Protein AF-A0A150KCY3-F1 (afdb_monomer)

Seque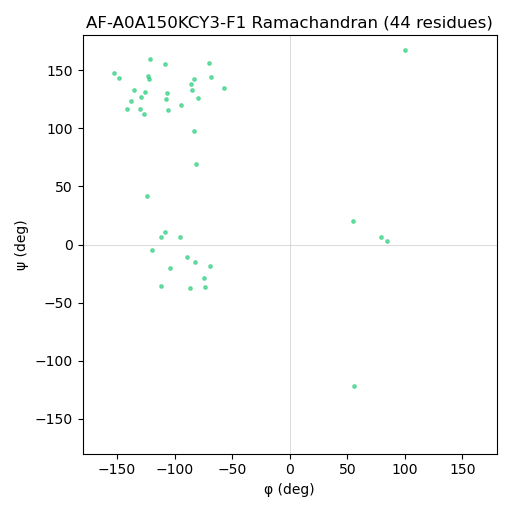nce (46 aa):
MYKGYHVTPSRYKYIGNGNWEVWVKEVDTGENPYVTVNQKTGDFHG

pLDDT: mean 86.16, std 14.15, range [41.69, 95.88]

Foldseek 3Di:
DDPDPPWAWDDWDDPDPQKIFTDTPVDCPDPHGPWIARPVPRDIDD

Solvent-accessible surface area (backbone atoms only — not comparable to full-atom values): 2969 Å² total; per-residue (Å²): 138,84,94,81,77,92,61,51,79,68,47,78,44,80,76,56,98,52,32,31,36,31,32,36,71,82,53,92,52,81,92,49,59,60,30,37,34,28,77,82,81,70,48,73,53,108

Mean predicted aligned error: 5.59 Å

Secondary structure (DSSP, 8-state):
--SS----EEEEEEEETTEEEEEESS---TTS-SEEEETTT--EE-

Structure (mmCIF, N/CA/C/O backbone):
data_AF-A0A150KCY3-F1
#
_entry.id   AF-A0A150KCY3-F1
#
loop_
_atom_site.group_PDB
_atom_site.id
_atom_site.type_symbol
_atom_site.label_atom_id
_atom_site.label_alt_id
_atom_site.label_comp_id
_atom_site.label_asym_id
_atom_site.label_entity_id
_atom_site.label_seq_id
_atom_site.pdbx_PDB_ins_code
_atom_site.Cartn_x
_atom_site.Cartn_y
_atom_site.Cartn_z
_atom_site.occupancy
_atom_site.B_iso_or_equiv
_atom_site.auth_seq_id
_atom_site.auth_comp_id
_atom_site.auth_asym_id
_atom_site.auth_atom_id
_atom_site.pdbx_PDB_model_num
ATOM 1 N N . MET A 1 1 ? -18.773 -18.259 -2.834 1.00 45.59 1 MET A N 1
ATOM 2 C CA . MET A 1 1 ? -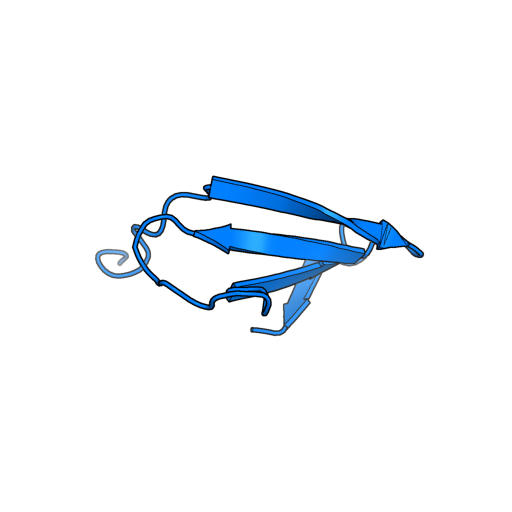17.599 -17.439 -3.212 1.00 45.59 1 MET A CA 1
ATOM 3 C C . MET A 1 1 ? -18.133 -16.019 -3.373 1.00 45.59 1 MET A C 1
ATOM 5 O O . MET A 1 1 ? -19.035 -15.870 -4.169 1.00 45.59 1 MET A O 1
ATOM 9 N N . TYR A 1 2 ? -17.850 -14.966 -2.610 1.00 41.69 2 TYR A N 1
ATOM 10 C CA . TYR A 1 2 ? -16.753 -14.553 -1.740 1.00 41.69 2 TYR A CA 1
ATOM 11 C C . TYR A 1 2 ? -17.375 -1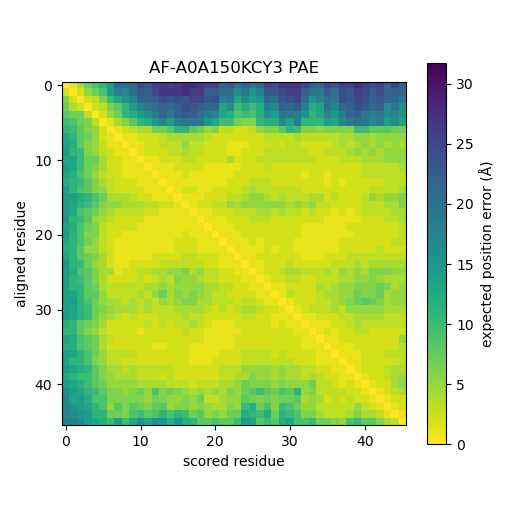3.846 -0.515 1.00 41.69 2 TYR A C 1
ATOM 13 O O . TYR A 1 2 ? -18.034 -12.826 -0.6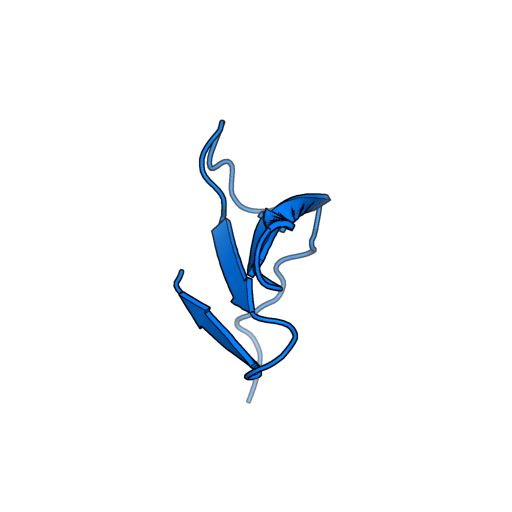75 1.00 41.69 2 TYR A O 1
ATOM 21 N N . LYS A 1 3 ? -17.210 -14.382 0.700 1.00 47.44 3 LYS A N 1
ATOM 22 C CA . LYS A 1 3 ? -17.694 -13.752 1.952 1.00 47.44 3 LYS A CA 1
ATOM 23 C C . LYS A 1 3 ? -16.551 -13.182 2.816 1.00 47.44 3 LYS A C 1
ATOM 25 O O . LYS A 1 3 ? -16.785 -12.844 3.966 1.00 47.44 3 LYS A O 1
ATOM 30 N N . GLY A 1 4 ? -15.326 -13.113 2.282 1.00 54.84 4 GLY A N 1
ATOM 31 C CA . GLY A 1 4 ? -14.109 -12.983 3.097 1.00 54.84 4 GLY A CA 1
ATOM 32 C C . GLY A 1 4 ? -13.235 -11.742 2.892 1.00 54.84 4 GLY A C 1
ATOM 33 O O . GLY A 1 4 ? -12.280 -11.595 3.636 1.00 54.84 4 GLY A O 1
ATOM 34 N N . TYR A 1 5 ? -13.525 -10.855 1.933 1.00 59.34 5 TYR A N 1
ATOM 35 C CA . TYR A 1 5 ? -12.645 -9.712 1.616 1.00 59.34 5 TYR A CA 1
ATOM 36 C C . TYR A 1 5 ? -13.368 -8.360 1.698 1.00 59.34 5 TYR A C 1
ATOM 38 O O . TYR A 1 5 ? -13.191 -7.502 0.840 1.00 59.34 5 TYR A O 1
ATOM 46 N N . HIS A 1 6 ? -14.205 -8.156 2.718 1.00 72.81 6 HIS A N 1
ATOM 47 C CA . HIS A 1 6 ? -14.710 -6.814 3.030 1.00 72.81 6 HIS A CA 1
ATOM 48 C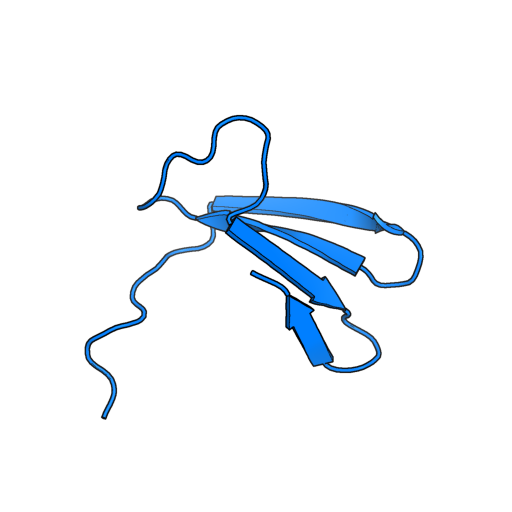 C . HIS A 1 6 ? -13.663 -6.063 3.847 1.00 72.81 6 HIS A C 1
ATOM 50 O O . HIS A 1 6 ? -13.832 -5.841 5.041 1.00 72.81 6 HIS A O 1
ATOM 56 N N . VAL A 1 7 ? -12.556 -5.721 3.196 1.00 83.00 7 VAL A N 1
ATOM 57 C CA . VAL A 1 7 ? -11.679 -4.671 3.698 1.00 83.00 7 VAL A CA 1
ATOM 58 C C .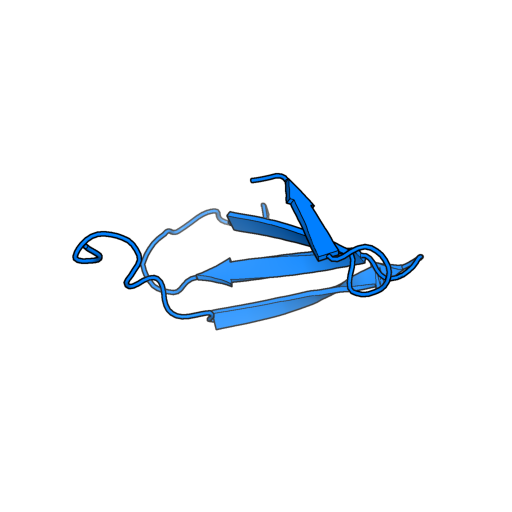 VAL A 1 7 ? -11.837 -3.459 2.797 1.00 83.00 7 VAL A C 1
ATOM 60 O O . VAL A 1 7 ? -11.744 -3.548 1.572 1.00 83.00 7 VAL A O 1
ATOM 63 N N . THR A 1 8 ? -12.162 -2.331 3.405 1.00 90.12 8 THR A N 1
ATOM 64 C CA . THR A 1 8 ? -12.411 -1.072 2.724 1.00 90.12 8 THR A CA 1
ATOM 65 C C . THR A 1 8 ? -11.115 -0.280 2.725 1.00 90.12 8 THR A C 1
ATOM 67 O O . THR A 1 8 ? -10.629 0.065 3.805 1.00 90.12 8 THR A O 1
ATOM 70 N N . PRO A 1 9 ? -10.557 0.078 1.559 1.00 90.62 9 PRO A N 1
ATOM 71 C CA . PRO A 1 9 ? -9.379 0.925 1.519 1.00 90.62 9 PRO A CA 1
ATOM 72 C C . PRO A 1 9 ? -9.625 2.258 2.236 1.00 90.62 9 PRO A C 1
ATOM 74 O O . PRO A 1 9 ? -10.664 2.902 2.055 1.00 90.62 9 PRO A O 1
ATOM 77 N N . SER A 1 10 ? -8.670 2.665 3.064 1.00 93.94 10 SER A N 1
ATOM 78 C CA . SER A 1 10 ? -8.716 3.901 3.853 1.00 93.94 10 SER A CA 1
ATOM 79 C C . SER A 1 10 ? -7.692 4.923 3.372 1.00 93.94 10 SER A C 1
ATOM 81 O O . SER A 1 10 ? -7.968 6.122 3.370 1.00 93.94 10 SER A O 1
ATOM 83 N N . ARG A 1 11 ? -6.522 4.452 2.932 1.00 93.62 11 ARG A N 1
ATOM 84 C CA . ARG A 1 11 ? -5.403 5.289 2.502 1.00 93.62 11 ARG A CA 1
ATOM 85 C C . ARG A 1 11 ? -4.614 4.592 1.405 1.00 93.62 11 ARG A C 1
ATOM 87 O O . ARG A 1 11 ? -4.387 3.388 1.464 1.00 93.62 11 ARG A O 1
ATOM 94 N N . TYR A 1 12 ? -4.141 5.397 0.463 1.00 94.00 12 TYR A N 1
ATOM 95 C CA . TYR A 1 12 ? -3.198 5.000 -0.572 1.00 94.00 12 TYR A CA 1
ATOM 96 C C . TYR A 1 12 ? -1.964 5.890 -0.486 1.00 94.00 12 TYR A C 1
ATOM 98 O O . TYR A 1 12 ? -2.080 7.095 -0.240 1.00 94.00 12 TYR A O 1
ATOM 106 N N . LYS A 1 13 ? -0.784 5.319 -0.713 1.00 95.88 13 LYS A N 1
ATOM 107 C CA . LYS A 1 13 ? 0.469 6.068 -0.807 1.00 95.88 13 LYS A CA 1
ATOM 108 C C . LYS A 1 13 ? 1.299 5.534 -1.962 1.00 95.88 13 LYS A C 1
ATOM 110 O O . LYS A 1 13 ? 1.622 4.353 -2.016 1.00 95.88 13 LYS A O 1
ATOM 115 N N . TYR A 1 14 ? 1.653 6.421 -2.881 1.00 95.81 14 TYR A N 1
ATOM 116 C CA . TYR A 1 14 ? 2.548 6.082 -3.976 1.00 95.81 14 TYR A CA 1
ATOM 117 C C . TYR A 1 14 ? 3.997 6.087 -3.486 1.00 95.81 14 TYR A C 1
ATOM 119 O O . TYR A 1 14 ? 4.453 7.090 -2.934 1.00 95.81 14 TYR A O 1
ATOM 127 N N . ILE A 1 15 ? 4.717 4.986 -3.706 1.00 95.38 15 ILE A N 1
ATOM 128 C CA . ILE A 1 15 ? 6.124 4.835 -3.289 1.00 95.38 15 ILE A CA 1
ATOM 129 C C . ILE A 1 15 ? 7.103 4.773 -4.470 1.00 95.38 15 ILE A C 1
ATOM 131 O O . ILE A 1 15 ? 8.298 4.570 -4.277 1.00 95.38 15 ILE A O 1
ATOM 135 N N . GLY A 1 16 ? 6.621 4.987 -5.698 1.00 95.38 16 GLY A N 1
ATOM 136 C CA . GLY A 1 16 ? 7.452 4.984 -6.902 1.00 95.38 16 GLY A CA 1
ATOM 137 C C . GLY A 1 16 ? 7.389 3.676 -7.692 1.00 95.38 16 GLY A C 1
ATOM 138 O O . GLY A 1 16 ? 6.860 2.666 -7.245 1.00 95.38 16 GLY A O 1
ATOM 139 N N . ASN A 1 17 ? 7.905 3.709 -8.923 1.00 92.81 17 ASN A N 1
ATOM 140 C CA . ASN A 1 17 ? 7.941 2.577 -9.859 1.00 92.81 17 ASN A CA 1
ATOM 141 C C . ASN A 1 17 ? 6.581 1.903 -10.176 1.00 92.81 17 ASN A C 1
ATOM 143 O O . ASN A 1 17 ? 6.536 0.786 -10.687 1.00 92.81 17 ASN A O 1
ATOM 147 N N . GLY A 1 18 ? 5.459 2.590 -9.952 1.00 93.19 18 GLY A N 1
ATOM 148 C CA . GLY A 1 18 ? 4.125 1.994 -10.089 1.00 93.19 18 GLY A CA 1
ATOM 149 C C . GLY A 1 18 ? 3.636 1.245 -8.846 1.00 93.19 18 GLY A C 1
ATOM 150 O O . GLY A 1 18 ? 2.538 0.702 -8.898 1.00 93.19 18 GLY A O 1
ATOM 151 N N . ASN A 1 19 ? 4.404 1.242 -7.753 1.00 95.50 19 ASN A N 1
ATOM 152 C CA . ASN A 1 19 ? 4.024 0.626 -6.486 1.00 95.50 19 ASN A CA 1
ATOM 153 C C . ASN A 1 19 ? 3.193 1.579 -5.616 1.00 95.50 19 ASN A C 1
ATOM 155 O O . ASN A 1 19 ? 3.521 2.762 -5.457 1.00 95.50 19 ASN A O 1
ATOM 159 N N . TRP A 1 20 ? 2.155 1.021 -5.005 1.00 95.62 20 TRP A N 1
ATOM 160 C CA . TRP A 1 20 ? 1.228 1.685 -4.104 1.00 95.62 20 TRP A CA 1
ATOM 161 C C . TRP A 1 20 ? 1.089 0.889 -2.816 1.00 95.62 20 TRP A C 1
ATOM 163 O O . TRP A 1 20 ? 0.755 -0.289 -2.842 1.00 95.62 20 TRP A O 1
ATOM 173 N N . GLU A 1 21 ? 1.295 1.558 -1.695 1.00 95.69 21 GLU A N 1
ATOM 174 C CA . GLU A 1 21 ? 0.969 1.065 -0.364 1.00 95.69 21 GLU A CA 1
ATOM 175 C C . GLU A 1 21 ? -0.510 1.363 -0.070 1.00 95.69 21 GLU A C 1
ATOM 177 O O . GLU A 1 21 ? -0.977 2.485 -0.305 1.00 95.69 21 GLU A O 1
ATOM 182 N N . VAL A 1 22 ? -1.251 0.374 0.430 1.00 93.88 22 VAL A N 1
ATOM 183 C CA . VAL A 1 22 ?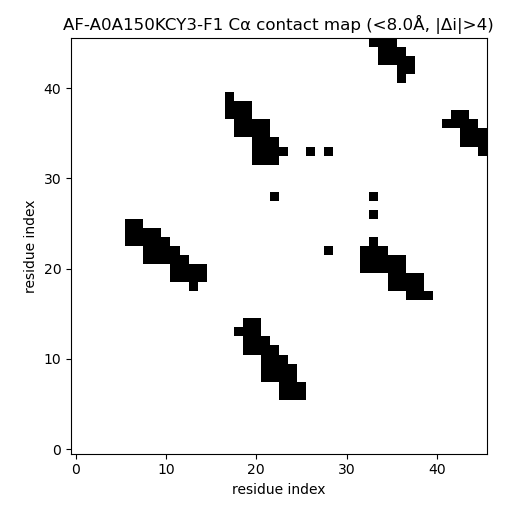 -2.690 0.470 0.713 1.00 93.88 22 VAL A CA 1
ATOM 184 C C . VAL A 1 22 ? -2.962 0.075 2.159 1.00 93.88 22 VAL A C 1
ATOM 186 O O . VAL A 1 22 ? -2.526 -0.979 2.614 1.00 93.88 22 VAL A O 1
ATOM 189 N N . TRP A 1 23 ? -3.725 0.905 2.864 1.00 95.00 23 TRP A N 1
ATOM 190 C CA . TRP A 1 23 ? -4.269 0.618 4.191 1.00 95.00 23 TRP A CA 1
ATOM 191 C C . TRP A 1 23 ? -5.769 0.393 4.086 1.00 95.00 23 TRP A C 1
ATOM 193 O O . TRP A 1 23 ? -6.429 0.925 3.187 1.00 95.00 23 TRP A O 1
ATOM 203 N N . VAL A 1 24 ? -6.313 -0.354 5.040 1.00 93.12 24 VAL A N 1
ATOM 204 C CA . VAL A 1 24 ? -7.741 -0.666 5.122 1.00 93.12 24 VAL A CA 1
ATOM 205 C C . VAL A 1 24 ? -8.322 -0.172 6.442 1.00 93.12 24 VAL A C 1
ATOM 207 O O . VAL A 1 24 ? -7.582 0.127 7.375 1.00 93.12 24 VAL A O 1
ATOM 210 N N . LYS A 1 25 ? -9.643 -0.003 6.519 1.00 91.44 25 LYS A N 1
ATOM 211 C CA . LYS A 1 25 ? -10.313 0.514 7.727 1.00 91.44 25 LYS A CA 1
ATOM 212 C C . LYS A 1 25 ? -10.384 -0.524 8.843 1.00 91.44 25 LYS A C 1
ATOM 214 O O . LYS A 1 25 ? -10.452 -0.170 10.011 1.00 91.44 25 LYS A O 1
ATOM 219 N N . GLU A 1 26 ? -10.425 -1.792 8.467 1.00 92.31 26 GLU A N 1
ATOM 220 C CA . GLU A 1 26 ? -10.739 -2.920 9.337 1.00 92.31 26 GLU A CA 1
ATOM 221 C C . GLU A 1 26 ? -9.495 -3.500 10.025 1.00 92.31 26 GLU A C 1
ATOM 223 O O . GLU A 1 26 ? -9.629 -4.309 10.940 1.00 92.31 26 GLU A O 1
ATOM 228 N N . VAL A 1 27 ? -8.293 -3.091 9.601 1.00 88.88 27 VAL A N 1
ATOM 229 C CA . VAL A 1 27 ? -7.016 -3.568 10.142 1.00 88.88 27 VAL A CA 1
ATOM 230 C C . VAL A 1 27 ? -6.137 -2.371 10.474 1.00 88.88 27 VAL A C 1
ATOM 232 O O . VAL A 1 27 ? -5.745 -1.619 9.583 1.00 88.88 27 VAL A O 1
ATOM 235 N N . ASP A 1 28 ? -5.813 -2.217 11.757 1.00 89.75 28 ASP A N 1
ATOM 236 C CA . ASP A 1 28 ? -4.836 -1.232 12.208 1.00 89.75 28 ASP A CA 1
ATOM 237 C C . ASP A 1 28 ? -3.423 -1.800 12.050 1.00 89.75 28 ASP A C 1
ATOM 239 O O . ASP A 1 28 ? -2.942 -2.590 12.862 1.00 89.75 28 ASP A O 1
ATOM 243 N N . THR A 1 29 ? -2.777 -1.427 10.950 1.00 88.19 29 THR A N 1
ATOM 244 C CA . THR A 1 29 ? -1.389 -1.783 10.643 1.00 88.19 29 THR A CA 1
ATOM 245 C C . THR A 1 29 ? -0.397 -0.690 11.067 1.00 88.19 29 THR A C 1
ATOM 247 O O . THR A 1 29 ? 0.798 -0.788 10.770 1.00 88.19 29 THR A O 1
ATOM 250 N N . GLY A 1 30 ? -0.862 0.357 11.764 1.00 90.25 30 GLY A N 1
ATOM 251 C CA . GLY A 1 30 ? -0.054 1.520 12.119 1.00 90.25 30 GLY A CA 1
ATOM 252 C C . GLY A 1 30 ? 0.567 2.182 10.885 1.00 90.25 30 GLY A C 1
ATOM 253 O O . GLY A 1 30 ? -0.126 2.598 9.954 1.00 90.25 30 GLY A O 1
ATOM 254 N N . GLU A 1 31 ? 1.897 2.277 10.864 1.00 90.19 31 GLU A N 1
ATOM 255 C CA . GLU A 1 31 ? 2.643 2.850 9.736 1.00 90.19 31 GLU A CA 1
ATOM 256 C C . GLU A 1 31 ? 2.873 1.871 8.578 1.00 90.19 31 GLU A C 1
ATOM 258 O O . GLU A 1 31 ? 3.207 2.310 7.478 1.00 90.19 31 GLU A O 1
ATOM 263 N N . ASN A 1 32 ? 2.676 0.568 8.790 1.00 92.81 32 ASN A N 1
ATOM 264 C CA . ASN A 1 32 ? 2.880 -0.437 7.749 1.00 92.81 32 ASN A CA 1
ATOM 265 C C . ASN A 1 32 ? 1.636 -0.545 6.867 1.00 92.81 32 ASN A C 1
ATOM 267 O O . ASN A 1 32 ? 0.529 -0.456 7.392 1.00 92.81 32 ASN A O 1
ATOM 271 N N . PRO A 1 33 ? 1.760 -0.747 5.551 1.00 92.56 33 PRO A N 1
ATOM 272 C CA . PRO A 1 33 ? 0.599 -0.993 4.705 1.00 92.56 33 PRO A CA 1
ATOM 273 C C . PRO A 1 33 ? -0.023 -2.366 4.966 1.00 92.56 33 PRO A C 1
ATOM 275 O O . PRO A 1 33 ? 0.654 -3.300 5.387 1.00 92.56 33 PRO A O 1
ATOM 278 N N . TYR A 1 34 ? -1.310 -2.493 4.648 1.00 92.88 34 TYR A N 1
ATOM 279 C CA . TYR A 1 34 ? -2.002 -3.781 4.593 1.00 92.88 34 TYR A CA 1
ATOM 280 C C . TYR A 1 34 ? -1.589 -4.591 3.358 1.00 92.88 34 TYR A C 1
ATOM 282 O O . TYR A 1 34 ? -1.487 -5.809 3.413 1.00 92.88 34 TYR A O 1
ATOM 290 N N . VAL A 1 35 ? -1.360 -3.915 2.230 1.00 93.31 35 VAL A N 1
ATOM 291 C CA . VAL A 1 35 ? -0.870 -4.535 0.996 1.00 93.31 35 VAL A CA 1
ATOM 292 C C . VAL A 1 35 ? -0.103 -3.508 0.169 1.00 93.31 35 VAL A C 1
ATOM 294 O O . VAL A 1 35 ? -0.427 -2.319 0.172 1.00 93.31 35 VAL A O 1
ATOM 297 N N . THR A 1 36 ? 0.904 -3.967 -0.564 1.00 94.25 36 THR A N 1
ATOM 298 C CA . THR A 1 36 ? 1.567 -3.208 -1.625 1.00 94.25 36 THR A CA 1
ATOM 299 C C . THR A 1 36 ? 1.143 -3.761 -2.977 1.00 94.25 36 THR A C 1
ATOM 301 O O . THR A 1 36 ? 1.213 -4.967 -3.195 1.00 94.25 36 THR A O 1
ATOM 304 N N . VAL A 1 37 ? 0.722 -2.899 -3.900 1.00 93.75 37 VAL A N 1
ATOM 305 C CA . VAL A 1 37 ? 0.283 -3.288 -5.248 1.00 93.75 37 VAL A CA 1
ATOM 306 C C . VAL A 1 37 ? 1.084 -2.566 -6.322 1.00 93.75 37 VAL A C 1
ATOM 308 O O . VAL A 1 37 ? 1.434 -1.399 -6.154 1.00 93.75 37 VAL A O 1
ATOM 311 N N . ASN A 1 38 ? 1.347 -3.222 -7.448 1.00 94.75 38 ASN A N 1
ATOM 312 C CA . ASN A 1 38 ? 1.972 -2.611 -8.613 1.00 94.75 38 ASN A CA 1
ATOM 313 C C . ASN A 1 38 ? 0.937 -2.389 -9.723 1.00 94.75 38 ASN A C 1
ATOM 315 O O . ASN A 1 38 ? 0.412 -3.332 -10.305 1.00 94.75 38 ASN A O 1
ATOM 319 N N . GLN A 1 39 ? 0.674 -1.130 -10.073 1.00 90.44 39 GLN A N 1
ATOM 320 C CA . GLN A 1 39 ? -0.335 -0.785 -11.084 1.00 90.44 39 GLN A CA 1
ATOM 321 C C . GLN A 1 39 ? 0.051 -1.188 -12.51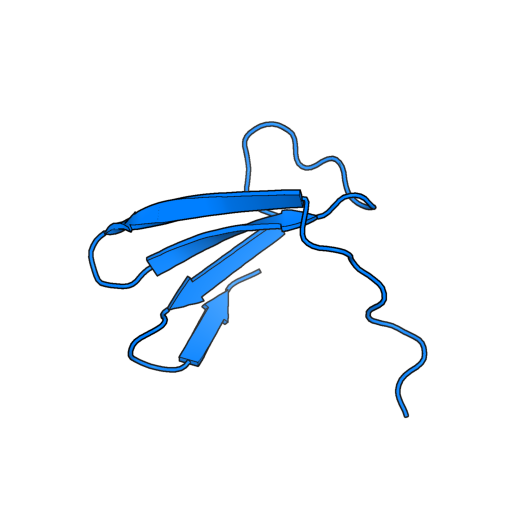7 1.00 90.44 39 GLN A C 1
ATOM 323 O O . GLN A 1 39 ? -0.803 -1.196 -13.397 1.00 90.44 39 GLN A O 1
ATOM 328 N N . LYS A 1 40 ? 1.339 -1.443 -12.782 1.00 91.56 40 LYS A N 1
ATOM 329 C CA . LYS A 1 40 ? 1.840 -1.782 -14.121 1.00 91.56 40 LYS A CA 1
ATOM 330 C C . LYS A 1 40 ? 1.742 -3.279 -14.394 1.00 91.56 40 LYS A C 1
ATOM 332 O O . LYS A 1 40 ? 1.478 -3.659 -15.528 1.00 91.56 40 LYS A O 1
ATOM 337 N N . THR A 1 41 ? 1.995 -4.104 -13.381 1.00 91.62 41 THR A N 1
ATOM 338 C CA . THR A 1 41 ? 2.015 -5.569 -13.508 1.00 91.62 41 THR A CA 1
ATOM 339 C C . THR A 1 41 ? 0.764 -6.232 -12.940 1.00 91.62 41 THR A C 1
ATOM 341 O O . THR A 1 41 ? 0.438 -7.346 -13.333 1.00 91.62 41 THR A O 1
ATOM 344 N N . GLY A 1 42 ? 0.033 -5.544 -12.058 1.00 85.06 42 GLY A N 1
ATOM 345 C CA . GLY A 1 42 ? -1.072 -6.125 -11.297 1.00 85.06 42 GLY A CA 1
ATOM 346 C C . GLY A 1 42 ? -0.614 -6.960 -10.097 1.00 85.06 42 GLY A C 1
ATOM 347 O O . GLY A 1 42 ? -1.455 -7.576 -9.445 1.00 85.06 42 GLY A O 1
ATOM 348 N N . ASP A 1 43 ? 0.689 -6.977 -9.791 1.00 88.06 43 ASP A N 1
ATOM 349 C CA . ASP A 1 43 ? 1.237 -7.736 -8.665 1.00 88.06 43 ASP A CA 1
ATOM 350 C C . ASP A 1 43 ? 0.793 -7.142 -7.326 1.00 88.06 43 ASP A C 1
ATOM 352 O O . ASP A 1 43 ? 0.707 -5.921 -7.171 1.00 88.06 43 ASP A O 1
ATOM 356 N N . PHE A 1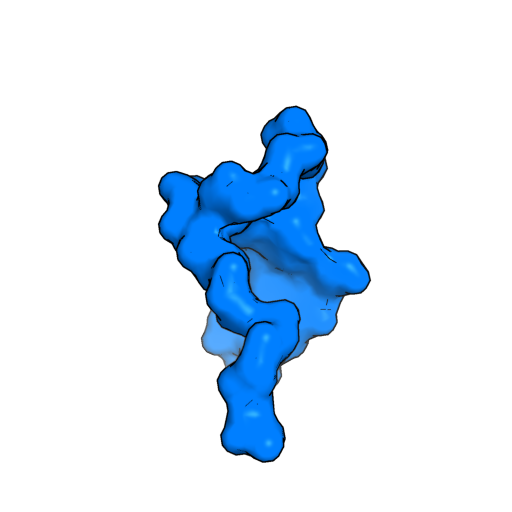 44 ? 0.556 -8.002 -6.336 1.00 84.69 44 PHE A N 1
ATOM 357 C CA . PHE A 1 44 ? 0.211 -7.607 -4.973 1.00 84.69 44 PHE A CA 1
ATOM 358 C C . PHE A 1 44 ? 0.995 -8.434 -3.952 1.00 84.69 44 PHE A C 1
ATOM 360 O O . PHE A 1 44 ? 1.096 -9.654 -4.066 1.00 84.69 44 PHE A O 1
ATOM 367 N N . HIS A 1 45 ? 1.573 -7.757 -2.965 1.00 75.69 45 HIS A N 1
ATOM 368 C CA . HIS A 1 45 ? 2.341 -8.330 -1.862 1.00 75.69 45 HIS A CA 1
ATOM 369 C C . HIS A 1 45 ? 1.730 -7.808 -0.558 1.00 75.69 45 HIS A C 1
ATOM 371 O O . HIS A 1 45 ? 1.780 -6.604 -0.299 1.00 75.69 45 HIS A O 1
ATOM 377 N N . GLY A 1 46 ? 1.119 -8.690 0.227 1.00 66.50 46 GLY A N 1
ATOM 378 C CA . GLY A 1 46 ? 0.509 -8.389 1.525 1.00 66.50 46 GLY A CA 1
ATOM 379 C C . GLY A 1 46 ? 0.952 -9.398 2.566 1.00 66.50 46 GLY A C 1
ATOM 380 O O . GLY A 1 46 ? 1.261 -10.541 2.157 1.00 66.50 46 GLY A O 1
#

Radius of gyration: 11.16 Å; Cα contacts (8 Å, |Δi|>4): 70; chains: 1; bounding box: 26×24×26 Å

Organism: Heyndrickxia coagulans (NCBI:txid1398)

Nearest PDB structures (foldseek):
  5w3d-assembly1_B  TM=3.749E-01  e=6.195E+00  Drosophila melanogaster